Protein AF-A0A658NTY5-F1 (afdb_monom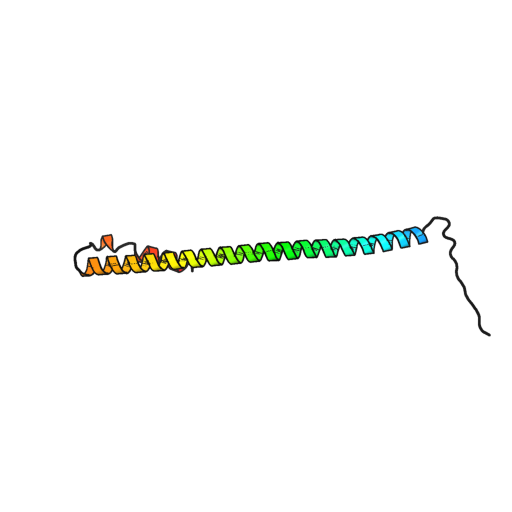er_lite)

Sequence (104 aa):
RAGFDAAWESDLFGGTRRTVEAARANVRASREDLRDVLVTVAGDIGQNYLTLRGLQEQLKVTRENLAAQERSEQITKKRYDAGFASALDVSGAPAQAASTRAQI

Radius of gyration: 36.65 Å; chains: 1; bounding box: 56×30×110 Å

pLDDT: mean 89.78, std 10.58, range [49.16, 98.75]

Foldseek 3Di:
DDDDDDDDDDCPPCPVVVVVVVVVVVVVVVVVVVVVVVVVVVVVVVVVVVVVVVVVVVVVVLVVVLVVLVVVLVVQVVCVVVVNHDPVSSPPSVVVSVVSVVVD

Structure (mmCIF, N/CA/C/O backbone):
data_AF-A0A658NTY5-F1
#
_entry.id   AF-A0A658NTY5-F1
#
loop_
_atom_site.group_PDB
_atom_site.id
_atom_site.type_symbol
_atom_site.label_atom_id
_atom_site.label_alt_id
_atom_site.label_comp_id
_atom_site.label_asym_id
_atom_site.label_entity_id
_atom_site.label_seq_id
_atom_site.pdbx_PDB_ins_code
_atom_site.Cartn_x
_atom_site.Cartn_y
_atom_site.Cartn_z
_atom_site.occupancy
_atom_site.B_iso_or_equiv
_atom_site.auth_seq_id
_atom_site.auth_comp_id
_atom_site.auth_asym_id
_atom_site.auth_atom_id
_atom_site.pdbx_PDB_model_num
ATOM 1 N N . ARG A 1 1 ? 18.996 -22.537 -66.549 1.00 49.16 1 ARG A N 1
ATOM 2 C CA . ARG A 1 1 ? 19.939 -21.398 -66.439 1.00 49.16 1 ARG A CA 1
ATOM 3 C C . ARG A 1 1 ? 19.740 -20.813 -65.051 1.00 49.16 1 ARG A C 1
ATOM 5 O O . ARG A 1 1 ? 18.639 -20.358 -64.789 1.00 49.16 1 ARG A O 1
ATOM 12 N N . ALA A 1 2 ? 20.717 -20.944 -64.158 1.00 59.78 2 ALA A N 1
ATOM 13 C CA . ALA A 1 2 ? 20.656 -20.350 -62.824 1.00 59.78 2 ALA A CA 1
ATOM 14 C C . ALA A 1 2 ? 21.373 -18.994 -62.876 1.00 59.78 2 ALA A C 1
ATOM 16 O O . ALA A 1 2 ? 22.500 -18.935 -63.365 1.00 59.78 2 ALA A O 1
ATOM 17 N N . GLY A 1 3 ? 20.688 -17.926 -62.465 1.00 66.62 3 GLY A N 1
ATOM 18 C CA . GLY A 1 3 ? 21.245 -16.581 -62.325 1.00 66.62 3 GLY A CA 1
ATOM 19 C C . GLY A 1 3 ? 21.533 -16.293 -60.855 1.00 66.62 3 GLY A C 1
ATOM 20 O O . GLY A 1 3 ? 20.764 -16.702 -59.988 1.00 66.62 3 GLY A O 1
ATOM 21 N N . PHE A 1 4 ? 22.659 -15.641 -60.589 1.00 71.62 4 PHE A N 1
ATOM 22 C CA . PHE A 1 4 ? 23.030 -15.119 -59.279 1.00 71.62 4 PHE A CA 1
ATOM 23 C C . PHE A 1 4 ? 22.860 -13.602 -59.332 1.00 71.62 4 PHE A C 1
ATOM 25 O O . PHE A 1 4 ? 23.550 -12.950 -60.114 1.00 71.62 4 PHE A O 1
ATOM 32 N N . ASP A 1 5 ? 21.953 -13.066 -58.517 1.00 73.38 5 ASP A N 1
ATOM 33 C CA . ASP A 1 5 ? 21.742 -11.628 -58.365 1.00 73.38 5 ASP A CA 1
ATOM 34 C C . ASP A 1 5 ? 22.314 -11.175 -57.019 1.00 73.38 5 ASP A C 1
ATOM 36 O O . ASP A 1 5 ? 21.982 -11.724 -55.966 1.00 73.38 5 ASP A O 1
ATOM 40 N N . ALA A 1 6 ? 23.177 -10.162 -57.053 1.00 71.56 6 ALA A N 1
ATOM 41 C CA . ALA A 1 6 ? 23.703 -9.497 -55.869 1.00 71.56 6 ALA A CA 1
ATOM 42 C C . ALA A 1 6 ? 23.458 -7.993 -55.987 1.00 71.56 6 ALA A C 1
ATOM 44 O O . ALA A 1 6 ? 23.760 -7.385 -57.013 1.00 71.56 6 ALA A O 1
ATOM 45 N N . ALA A 1 7 ? 22.941 -7.396 -54.915 1.00 72.25 7 ALA A N 1
ATOM 46 C CA . ALA A 1 7 ? 22.798 -5.956 -54.776 1.00 72.25 7 ALA A CA 1
ATOM 47 C C . ALA A 1 7 ? 23.714 -5.478 -53.646 1.00 72.25 7 ALA A C 1
ATOM 49 O O . ALA A 1 7 ? 23.655 -5.990 -52.528 1.00 72.25 7 ALA A O 1
ATOM 50 N N . TRP A 1 8 ? 24.567 -4.502 -53.946 1.00 71.06 8 TRP A N 1
ATOM 51 C CA . TRP A 1 8 ? 25.416 -3.830 -52.970 1.00 71.06 8 TRP A CA 1
ATOM 52 C C . TRP A 1 8 ? 25.169 -2.329 -53.064 1.00 71.06 8 TRP A C 1
ATOM 54 O O . TRP A 1 8 ? 25.350 -1.729 -54.121 1.00 71.06 8 TRP A O 1
ATOM 64 N N . GLU A 1 9 ? 24.744 -1.731 -51.956 1.00 74.00 9 GLU A N 1
ATOM 65 C CA . GLU A 1 9 ? 24.631 -0.285 -51.821 1.00 74.00 9 GLU A CA 1
ATOM 66 C C . GLU A 1 9 ? 25.905 0.243 -51.154 1.00 74.00 9 GLU A C 1
ATOM 68 O O . GLU A 1 9 ? 26.270 -0.168 -50.049 1.00 74.00 9 GLU A O 1
ATOM 73 N N . SER A 1 10 ? 26.622 1.126 -51.848 1.00 76.50 10 SER A N 1
ATOM 74 C CA . SER A 1 10 ? 27.826 1.748 -51.302 1.00 76.50 10 SER A CA 1
ATOM 75 C C . SER A 1 10 ? 27.430 2.817 -50.280 1.00 76.50 10 SER A C 1
ATOM 77 O O . SER A 1 10 ? 26.801 3.814 -50.631 1.00 76.50 10 SER A O 1
ATOM 79 N N . ASP A 1 11 ? 27.796 2.625 -49.009 1.00 80.44 11 ASP A N 1
ATOM 80 C CA . ASP A 1 11 ? 27.414 3.509 -47.898 1.00 80.44 11 ASP A CA 1
ATOM 81 C C . ASP A 1 11 ? 28.284 4.785 -47.823 1.00 80.44 11 ASP A C 1
ATOM 83 O O . ASP A 1 11 ? 28.958 5.052 -46.827 1.00 80.44 11 ASP A O 1
ATOM 87 N N . LEU A 1 12 ? 28.300 5.575 -48.902 1.00 79.69 12 LEU A N 1
ATOM 88 C CA . LEU A 1 12 ? 29.176 6.748 -49.064 1.00 79.69 12 LEU A CA 1
ATOM 89 C C . LEU A 1 12 ? 28.907 7.857 -48.036 1.00 79.69 12 LEU A C 1
ATOM 91 O O . L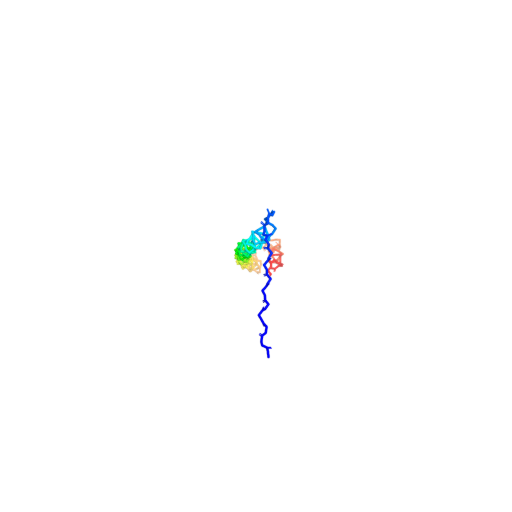EU A 1 12 ? 29.821 8.584 -47.648 1.00 79.69 12 LEU A O 1
ATOM 95 N N . PHE A 1 13 ? 27.661 7.968 -47.574 1.00 85.50 13 PHE A N 1
ATOM 96 C CA . PHE A 1 13 ? 27.221 8.990 -46.619 1.00 85.50 13 PHE A CA 1
ATOM 97 C C . PHE A 1 13 ? 26.884 8.416 -45.231 1.00 85.50 13 PHE A C 1
ATOM 99 O O . PHE A 1 13 ? 26.579 9.169 -44.306 1.00 85.50 13 PHE A O 1
ATOM 106 N N . GLY A 1 14 ? 26.981 7.095 -45.043 1.00 87.81 14 GLY A N 1
ATOM 107 C CA . GLY A 1 14 ? 26.767 6.435 -43.754 1.00 87.81 14 GLY A CA 1
ATOM 108 C C . GLY A 1 14 ? 25.309 6.107 -43.402 1.00 87.81 14 GLY A C 1
ATOM 109 O O . GLY A 1 14 ? 25.045 5.850 -42.229 1.00 87.81 14 GLY A O 1
ATOM 110 N N . GLY A 1 15 ? 24.361 6.146 -44.342 1.00 89.94 15 GLY A N 1
ATOM 111 C CA . GLY A 1 15 ? 22.936 5.885 -44.100 1.00 89.94 15 GLY A CA 1
ATOM 112 C C . GLY A 1 15 ? 22.656 4.488 -43.535 1.00 89.94 15 GLY A C 1
ATOM 113 O O . GLY A 1 15 ? 21.937 4.352 -42.537 1.00 89.94 15 GLY A O 1
ATOM 114 N N . THR A 1 16 ? 23.289 3.452 -44.091 1.00 89.69 16 THR A N 1
ATOM 115 C CA . THR A 1 16 ? 23.147 2.074 -43.590 1.00 89.69 16 THR A CA 1
ATOM 116 C C . THR A 1 16 ? 23.743 1.950 -42.193 1.00 89.69 16 THR A C 1
ATOM 118 O O . THR A 1 16 ? 23.091 1.438 -41.276 1.00 89.69 16 THR A O 1
ATOM 121 N N . ARG A 1 17 ? 24.946 2.500 -41.979 1.00 91.12 17 ARG A N 1
ATOM 122 C CA . ARG A 1 17 ? 25.569 2.554 -40.650 1.00 91.12 17 ARG A CA 1
ATOM 123 C C . ARG A 1 17 ? 24.683 3.267 -39.621 1.00 91.12 17 ARG A C 1
ATOM 125 O O . ARG A 1 17 ? 24.480 2.726 -38.536 1.00 91.12 17 ARG A O 1
ATOM 132 N N . ARG A 1 18 ? 24.117 4.433 -39.952 1.00 93.69 18 ARG A N 1
ATOM 133 C CA . ARG A 1 18 ? 23.226 5.194 -39.055 1.00 93.69 18 ARG A CA 1
ATOM 134 C C . ARG A 1 18 ? 21.939 4.436 -38.732 1.00 93.69 18 ARG A C 1
ATOM 136 O O . ARG A 1 18 ? 21.507 4.453 -37.583 1.00 93.69 18 ARG A O 1
ATOM 143 N N . THR A 1 19 ? 21.372 3.713 -39.696 1.00 95.00 19 THR A N 1
ATOM 144 C CA . THR A 1 19 ? 20.191 2.859 -39.476 1.00 95.00 19 THR A CA 1
ATOM 145 C C . THR A 1 19 ? 20.493 1.744 -38.472 1.00 95.00 19 THR A C 1
ATOM 147 O O . THR A 1 19 ? 19.726 1.516 -37.536 1.00 95.00 19 THR A O 1
ATOM 150 N N . VAL A 1 20 ? 21.648 1.083 -38.605 1.00 95.44 20 VAL A N 1
ATOM 151 C CA . VAL A 1 20 ? 22.089 0.048 -37.655 1.00 95.44 20 VAL A CA 1
ATOM 152 C C . VAL A 1 20 ? 22.374 0.639 -36.270 1.00 95.44 20 VAL A C 1
ATOM 154 O O . VAL A 1 20 ? 22.010 0.036 -35.259 1.00 95.44 20 VAL A O 1
ATOM 157 N N . GLU A 1 21 ? 23.003 1.814 -36.193 1.00 96.94 21 GLU A N 1
ATOM 158 C CA . GLU A 1 21 ? 23.225 2.530 -34.930 1.00 96.94 21 GLU A CA 1
ATOM 159 C C . GLU A 1 21 ? 21.904 2.857 -34.220 1.00 96.94 21 GLU A C 1
ATOM 161 O O . GLU A 1 21 ? 21.780 2.583 -33.023 1.00 96.94 21 GLU A O 1
ATOM 166 N N . ALA A 1 22 ? 20.910 3.364 -34.956 1.00 98.19 22 ALA A N 1
ATOM 167 C CA . ALA A 1 22 ? 19.576 3.660 -34.441 1.00 98.19 22 ALA A CA 1
ATOM 168 C C . ALA A 1 22 ? 18.856 2.392 -33.958 1.00 98.19 22 ALA A C 1
ATOM 170 O O . ALA A 1 22 ? 18.358 2.358 -32.835 1.00 98.19 22 ALA A O 1
ATOM 171 N N . ALA A 1 23 ? 18.881 1.307 -34.739 1.00 98.06 23 ALA A N 1
ATOM 172 C CA . ALA A 1 23 ? 18.294 0.030 -34.332 1.00 98.06 23 ALA A CA 1
ATOM 173 C C . ALA A 1 23 ? 18.937 -0.512 -33.041 1.00 98.06 23 ALA A C 1
ATOM 175 O O . ALA A 1 23 ? 18.243 -0.964 -32.130 1.00 98.06 23 ALA A O 1
ATOM 176 N N . ARG A 1 24 ? 20.267 -0.407 -32.912 1.00 98.44 24 ARG A N 1
ATOM 177 C CA . ARG A 1 24 ? 20.981 -0.778 -31.679 1.00 98.44 24 ARG A CA 1
ATOM 178 C C . ARG A 1 24 ? 20.606 0.121 -30.501 1.00 98.44 24 ARG A C 1
ATOM 180 O O . ARG A 1 24 ? 20.532 -0.377 -29.379 1.00 98.44 24 ARG A O 1
ATOM 187 N N . ALA A 1 25 ? 20.406 1.419 -30.729 1.00 98.56 25 ALA A N 1
ATOM 188 C CA . ALA A 1 25 ? 19.953 2.347 -29.697 1.00 98.56 25 ALA A CA 1
ATOM 189 C C . ALA A 1 25 ? 18.537 2.003 -29.216 1.00 98.56 25 ALA A C 1
ATOM 191 O O . ALA A 1 25 ? 18.332 1.927 -28.010 1.00 98.56 25 ALA A O 1
ATOM 192 N N . ASN A 1 26 ? 17.619 1.675 -30.128 1.00 98.62 26 ASN A N 1
ATOM 193 C CA . ASN A 1 26 ? 16.258 1.257 -29.787 1.00 98.62 26 ASN A CA 1
ATOM 194 C C . ASN A 1 26 ? 16.246 -0.020 -28.938 1.00 98.62 26 ASN A C 1
ATOM 196 O O . ASN A 1 26 ? 15.567 -0.070 -27.921 1.00 98.62 26 ASN A O 1
ATOM 200 N N . VAL A 1 27 ? 17.061 -1.025 -29.282 1.00 98.56 27 VAL A N 1
ATOM 201 C CA . VAL A 1 27 ? 17.179 -2.245 -28.459 1.00 98.56 27 VAL A CA 1
ATOM 202 C C . VAL A 1 27 ? 17.704 -1.935 -27.056 1.00 98.56 27 VAL A C 1
ATOM 204 O O . VAL A 1 27 ? 17.273 -2.561 -26.090 1.00 98.56 27 VAL A O 1
ATOM 207 N N . ARG A 1 28 ? 18.642 -0.987 -26.917 1.00 98.62 28 ARG A N 1
ATOM 208 C CA . ARG A 1 28 ? 19.107 -0.550 -25.593 1.00 98.62 28 ARG A CA 1
ATOM 209 C C . ARG A 1 28 ? 18.005 0.182 -24.830 1.00 98.62 28 ARG A C 1
ATOM 211 O O . ARG A 1 28 ? 17.808 -0.144 -23.669 1.00 98.62 28 ARG A O 1
ATOM 218 N N . ALA A 1 29 ? 17.276 1.088 -25.481 1.00 98.69 29 ALA A N 1
ATOM 219 C CA . ALA A 1 29 ? 16.154 1.801 -24.876 1.00 98.69 29 ALA A CA 1
ATOM 220 C C . ALA A 1 29 ? 15.101 0.822 -24.340 1.00 98.69 29 ALA A C 1
ATOM 222 O O . ALA A 1 29 ? 14.841 0.825 -23.146 1.00 98.69 29 ALA A O 1
ATOM 223 N N . SER A 1 30 ? 14.644 -0.138 -25.153 1.00 98.62 30 SER A N 1
ATOM 224 C CA . SER A 1 30 ? 13.655 -1.134 -24.712 1.00 98.62 30 SER A CA 1
ATOM 225 C C . SER A 1 30 ? 14.123 -2.002 -23.535 1.00 98.62 30 SER A C 1
ATOM 227 O O . SER A 1 30 ? 13.303 -2.508 -22.772 1.00 98.62 30 SER A O 1
ATOM 229 N N . ARG A 1 31 ? 15.438 -2.209 -23.373 1.00 98.69 31 ARG A N 1
ATOM 230 C CA . ARG A 1 31 ? 15.987 -2.916 -22.203 1.00 98.69 31 ARG A CA 1
ATOM 231 C C . ARG A 1 31 ? 15.943 -2.062 -20.943 1.00 98.69 31 ARG A C 1
ATOM 233 O O . ARG A 1 31 ? 15.696 -2.612 -19.874 1.00 98.69 31 ARG A O 1
ATOM 240 N N . GLU A 1 32 ? 16.207 -0.765 -21.057 1.00 98.69 32 GLU A N 1
ATOM 241 C CA . GLU A 1 32 ? 16.095 0.147 -19.920 1.00 98.69 32 GLU A CA 1
ATOM 242 C C . GLU A 1 32 ? 14.626 0.432 -19.578 1.00 98.69 32 GLU A C 1
ATOM 244 O O . GLU A 1 32 ? 14.299 0.428 -18.400 1.00 98.69 32 GLU A O 1
ATOM 249 N N . ASP A 1 33 ? 13.723 0.511 -20.562 1.00 98.75 33 ASP A N 1
ATOM 250 C CA . ASP A 1 33 ? 12.274 0.608 -20.324 1.00 98.75 33 ASP A CA 1
ATOM 251 C C . ASP A 1 33 ? 11.764 -0.592 -19.507 1.00 98.75 33 ASP A C 1
ATOM 253 O O . ASP A 1 33 ? 11.017 -0.439 -18.543 1.00 98.75 33 ASP A O 1
ATOM 257 N N . LEU A 1 34 ? 12.217 -1.809 -19.841 1.00 98.69 34 LEU A N 1
ATOM 258 C CA . LEU A 1 34 ? 11.899 -3.003 -19.051 1.00 98.69 34 LEU A CA 1
ATOM 259 C C . LEU A 1 34 ? 12.410 -2.882 -17.608 1.00 98.69 34 LEU A C 1
ATOM 261 O O . LEU A 1 34 ? 11.722 -3.287 -16.674 1.00 98.69 34 LEU A O 1
ATOM 265 N N . ARG A 1 35 ? 13.625 -2.361 -17.415 1.00 98.75 35 ARG A N 1
ATOM 266 C CA . ARG A 1 35 ? 14.208 -2.185 -16.078 1.00 98.75 35 ARG A CA 1
ATOM 267 C C . ARG A 1 35 ? 13.456 -1.137 -15.270 1.00 98.75 35 ARG A C 1
ATOM 269 O O . ARG A 1 35 ? 13.231 -1.371 -14.087 1.00 98.75 35 ARG A O 1
ATOM 276 N N . ASP A 1 36 ? 13.046 -0.045 -15.905 1.00 98.69 36 ASP A N 1
ATOM 277 C CA . ASP A 1 36 ? 12.239 1.004 -15.286 1.00 98.69 36 ASP A CA 1
ATOM 278 C C . ASP A 1 36 ? 10.909 0.432 -14.782 1.00 98.69 36 ASP A C 1
ATOM 280 O O . ASP A 1 36 ? 10.621 0.495 -13.588 1.00 98.69 36 ASP A O 1
ATOM 284 N N . VAL A 1 37 ? 10.183 -0.295 -15.642 1.00 98.62 37 VAL A N 1
ATOM 285 C CA . VAL A 1 37 ? 8.940 -0.987 -15.260 1.00 98.62 37 VAL A CA 1
ATOM 286 C C . VAL A 1 37 ? 9.161 -1.954 -14.094 1.00 98.62 37 VAL A C 1
ATOM 288 O O . VAL A 1 37 ? 8.343 -2.006 -13.176 1.00 98.62 37 VAL A O 1
ATOM 291 N N . LEU A 1 38 ? 10.260 -2.715 -14.084 1.00 98.75 38 LEU A N 1
ATOM 292 C CA . LEU A 1 38 ? 10.566 -3.629 -12.978 1.00 98.75 38 LEU A CA 1
ATOM 293 C C . LEU A 1 38 ? 10.789 -2.889 -11.652 1.00 98.75 38 LEU A C 1
ATOM 295 O O . LEU A 1 38 ? 10.317 -3.356 -10.614 1.00 98.75 38 LEU A O 1
ATOM 299 N N . VAL A 1 39 ? 11.480 -1.745 -11.674 1.00 98.69 39 VAL A N 1
ATOM 300 C CA . VAL A 1 39 ? 11.684 -0.907 -10.483 1.00 98.69 39 VAL A CA 1
ATOM 301 C C . VAL A 1 39 ? 10.358 -0.326 -10.000 1.00 98.69 39 VAL A C 1
ATOM 303 O O . VAL A 1 39 ? 10.073 -0.404 -8.804 1.00 98.69 39 VAL A O 1
ATOM 306 N N . THR A 1 40 ? 9.521 0.185 -10.907 1.00 98.62 40 THR A N 1
ATOM 307 C CA . THR A 1 40 ? 8.186 0.699 -10.570 1.00 98.62 40 THR A CA 1
ATOM 308 C C . THR A 1 40 ? 7.323 -0.379 -9.921 1.00 98.62 40 THR A C 1
ATOM 310 O O . THR A 1 40 ? 6.813 -0.173 -8.824 1.00 98.62 40 THR A O 1
ATOM 313 N N . VAL A 1 41 ? 7.227 -1.565 -10.531 1.00 98.69 41 VAL A N 1
ATOM 314 C CA . VAL A 1 41 ? 6.417 -2.673 -10.001 1.00 98.69 41 VAL A CA 1
ATOM 315 C C . VAL A 1 41 ? 6.923 -3.132 -8.632 1.00 98.69 41 VAL A C 1
ATOM 317 O O . VAL A 1 41 ? 6.122 -3.379 -7.730 1.00 98.69 41 VAL A O 1
ATOM 320 N N . ALA A 1 42 ? 8.241 -3.230 -8.438 1.00 98.62 42 ALA A N 1
ATOM 321 C CA . ALA A 1 42 ? 8.807 -3.574 -7.135 1.00 98.62 42 ALA A CA 1
ATOM 322 C C . ALA A 1 42 ? 8.478 -2.512 -6.069 1.00 98.62 42 ALA A C 1
ATOM 324 O O . ALA A 1 42 ? 8.137 -2.865 -4.936 1.00 98.62 42 ALA A O 1
ATOM 325 N N . GLY A 1 43 ? 8.537 -1.229 -6.441 1.00 98.69 43 GLY A N 1
ATOM 326 C CA . GLY A 1 43 ? 8.128 -0.110 -5.594 1.00 98.69 43 GLY A CA 1
ATOM 327 C C . GLY A 1 43 ? 6.654 -0.189 -5.196 1.00 98.69 43 GLY A C 1
ATOM 328 O O . GLY A 1 43 ? 6.341 -0.136 -4.005 1.00 98.69 43 GLY A O 1
ATOM 329 N N . ASP A 1 44 ? 5.766 -0.411 -6.164 1.00 98.62 44 ASP A N 1
ATOM 330 C CA . ASP A 1 44 ? 4.323 -0.535 -5.938 1.00 98.62 44 ASP A CA 1
ATOM 331 C C . ASP A 1 44 ? 3.988 -1.715 -5.022 1.00 98.62 44 ASP A C 1
ATOM 333 O O . ASP A 1 44 ? 3.176 -1.588 -4.103 1.00 98.62 44 ASP A O 1
ATOM 337 N N . ILE A 1 45 ? 4.639 -2.868 -5.219 1.00 98.69 45 ILE A N 1
ATOM 338 C CA . ILE A 1 45 ? 4.476 -4.034 -4.340 1.00 98.69 45 ILE A CA 1
ATOM 339 C C . ILE A 1 45 ? 4.891 -3.685 -2.908 1.00 98.69 45 ILE A C 1
ATOM 341 O O . ILE A 1 45 ? 4.149 -3.979 -1.968 1.00 98.69 45 ILE A O 1
ATOM 345 N N . GLY A 1 46 ? 6.053 -3.048 -2.730 1.00 98.62 46 GLY A N 1
ATOM 346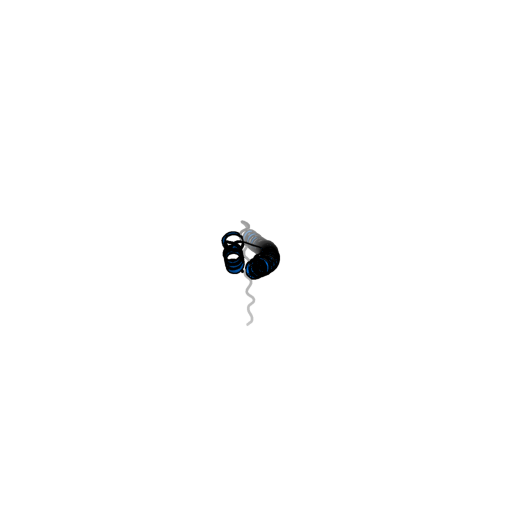 C CA . GLY A 1 46 ? 6.550 -2.646 -1.414 1.00 98.62 46 GLY A CA 1
ATOM 347 C C . GLY A 1 46 ? 5.599 -1.682 -0.705 1.00 98.62 46 GLY A C 1
ATOM 348 O O . GLY A 1 46 ? 5.227 -1.915 0.448 1.00 98.62 46 GLY A O 1
ATOM 349 N N . GLN A 1 47 ? 5.148 -0.643 -1.410 1.00 98.75 47 GLN A N 1
ATOM 350 C CA . GLN A 1 47 ? 4.214 0.348 -0.882 1.00 98.75 47 GLN A CA 1
ATOM 351 C C . GLN A 1 47 ? 2.878 -0.293 -0.486 1.00 98.75 47 GLN A C 1
ATOM 353 O O . GLN A 1 47 ? 2.415 -0.108 0.640 1.00 98.75 47 GLN A O 1
ATOM 358 N N . ASN A 1 48 ? 2.289 -1.099 -1.372 1.00 98.62 48 ASN A N 1
ATOM 359 C CA . ASN A 1 48 ? 1.017 -1.772 -1.111 1.00 98.62 48 ASN A CA 1
ATOM 360 C C . ASN A 1 48 ? 1.117 -2.755 0.061 1.00 98.62 48 ASN A C 1
ATOM 362 O O . ASN A 1 48 ? 0.203 -2.833 0.883 1.00 98.62 48 ASN A O 1
ATOM 366 N N . TYR A 1 49 ? 2.235 -3.476 0.183 1.00 98.69 49 TYR A N 1
ATOM 367 C CA . TYR A 1 49 ? 2.463 -4.381 1.305 1.00 98.69 49 TYR A CA 1
ATOM 368 C C . TYR A 1 49 ? 2.548 -3.632 2.639 1.00 98.69 49 TYR A C 1
ATOM 370 O O . TYR A 1 49 ? 1.910 -4.038 3.612 1.00 98.69 49 TYR A O 1
ATOM 378 N N . LEU A 1 50 ? 3.297 -2.527 2.695 1.00 98.75 50 LEU A N 1
ATOM 379 C CA . LEU A 1 50 ? 3.405 -1.712 3.906 1.00 98.75 50 LEU A CA 1
ATOM 380 C C . LEU A 1 50 ? 2.062 -1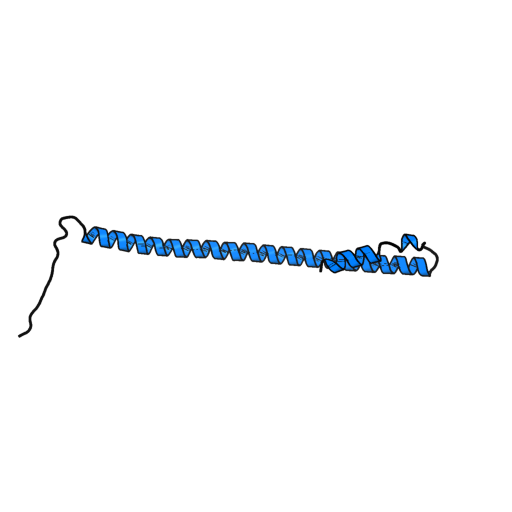.083 4.287 1.00 98.75 50 LEU A C 1
ATOM 382 O O . LEU A 1 50 ? 1.685 -1.137 5.457 1.00 98.75 50 LEU A O 1
ATOM 386 N N . THR A 1 51 ? 1.301 -0.573 3.315 1.00 98.75 51 THR A N 1
ATOM 387 C CA . THR A 1 51 ? -0.064 -0.079 3.542 1.00 98.75 51 THR A CA 1
ATOM 388 C C . THR A 1 51 ? -0.964 -1.180 4.105 1.00 98.75 51 THR A C 1
ATOM 390 O O . THR A 1 51 ? -1.637 -0.961 5.113 1.00 98.75 51 THR A O 1
ATOM 393 N N . LEU A 1 52 ? -0.935 -2.386 3.528 1.00 98.69 52 LEU A N 1
ATOM 394 C CA . LEU A 1 52 ? -1.702 -3.525 4.033 1.00 98.69 52 LEU A CA 1
ATOM 395 C C . LEU A 1 52 ? -1.322 -3.879 5.477 1.00 98.69 52 LEU A C 1
ATOM 397 O O . LEU A 1 52 ? -2.206 -4.069 6.312 1.00 98.69 52 LEU A O 1
ATOM 401 N N . ARG A 1 53 ? -0.023 -3.965 5.794 1.00 98.69 53 ARG A N 1
ATOM 402 C CA . ARG A 1 53 ? 0.437 -4.274 7.158 1.00 98.69 53 ARG A CA 1
ATOM 403 C C . ARG A 1 53 ? 0.075 -3.180 8.157 1.00 98.69 53 ARG A C 1
ATOM 405 O O . ARG A 1 53 ? -0.330 -3.507 9.269 1.00 98.69 53 ARG A O 1
ATOM 412 N N . GLY A 1 54 ? 0.147 -1.912 7.755 1.00 98.69 54 GLY A N 1
ATOM 413 C CA . GLY A 1 54 ? -0.300 -0.787 8.575 1.00 98.69 54 GLY A CA 1
ATOM 414 C C . GLY A 1 54 ? -1.790 -0.872 8.910 1.00 98.69 54 GLY A C 1
ATOM 415 O O . GLY A 1 54 ? -2.163 -0.779 10.077 1.00 98.69 54 GLY A O 1
ATOM 416 N N . LEU A 1 55 ? -2.635 -1.143 7.910 1.00 98.50 55 LEU A N 1
ATOM 417 C CA . LEU A 1 55 ? -4.078 -1.318 8.110 1.00 98.50 55 LEU A CA 1
ATOM 418 C C . LEU A 1 55 ? -4.406 -2.534 8.987 1.00 98.50 55 LEU A C 1
ATOM 420 O O . L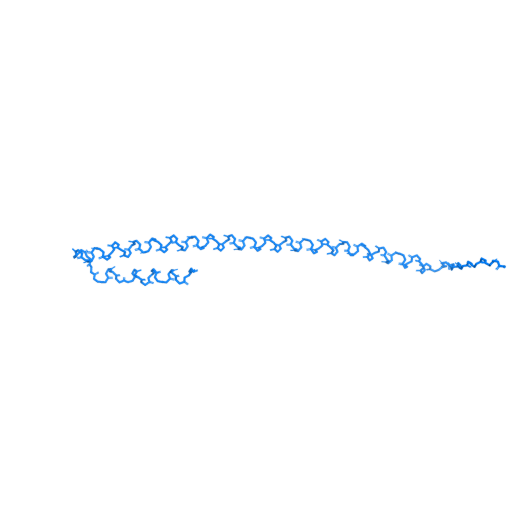EU A 1 55 ? -5.312 -2.470 9.813 1.00 98.50 55 LEU A O 1
ATOM 424 N N . GLN A 1 56 ? -3.665 -3.636 8.845 1.00 98.69 56 GLN A N 1
ATOM 425 C CA . GLN A 1 56 ? -3.833 -4.816 9.699 1.00 98.69 56 GLN A CA 1
ATOM 426 C C . GLN A 1 56 ? -3.500 -4.524 11.166 1.00 98.69 56 GLN A C 1
ATOM 428 O O . GLN A 1 56 ? -4.250 -4.947 12.047 1.00 98.69 56 GLN A O 1
ATOM 433 N N . GLU A 1 57 ? -2.417 -3.790 11.438 1.00 98.62 57 GLU A N 1
ATOM 434 C CA . GLU A 1 57 ? -2.069 -3.411 12.813 1.00 98.62 57 GLU A CA 1
ATOM 435 C C . GLU A 1 57 ? -3.077 -2.409 13.382 1.00 98.62 57 GLU A C 1
ATOM 437 O O . GLU A 1 57 ? -3.520 -2.565 14.518 1.00 98.62 57 GLU A O 1
ATOM 442 N N . GLN A 1 58 ? -3.525 -1.439 12.579 1.00 98.19 58 GLN A N 1
ATOM 443 C CA . GLN A 1 58 ? -4.584 -0.518 12.986 1.00 98.19 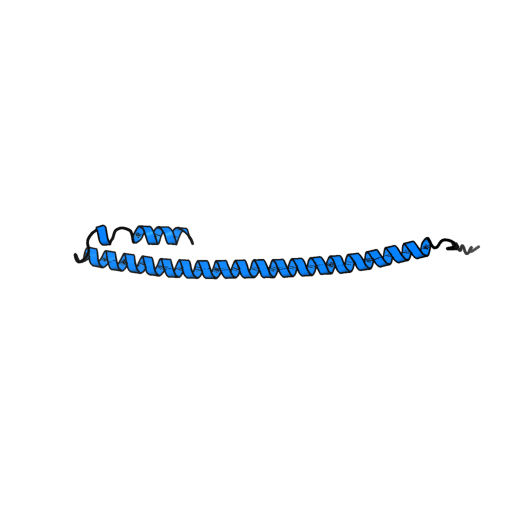58 GLN A CA 1
ATOM 444 C C . GLN A 1 58 ? -5.870 -1.274 13.346 1.00 98.19 58 GLN A C 1
ATOM 446 O O . GLN A 1 58 ? -6.438 -1.041 14.408 1.00 98.19 58 GLN A O 1
ATOM 451 N N . LEU A 1 59 ? -6.294 -2.233 12.516 1.00 98.19 59 LEU A N 1
ATOM 452 C CA . LEU A 1 59 ? -7.461 -3.075 12.783 1.00 98.19 59 LEU A CA 1
ATOM 453 C C . LEU A 1 59 ? -7.305 -3.888 14.076 1.00 98.19 59 LEU A C 1
ATOM 455 O O . LEU A 1 59 ? -8.259 -4.021 14.845 1.00 98.19 59 LEU A O 1
ATOM 459 N N . LYS A 1 60 ? -6.111 -4.434 14.326 1.00 98.38 60 LYS A N 1
ATOM 460 C CA . LYS A 1 60 ? -5.803 -5.164 15.559 1.00 98.38 60 LYS A CA 1
ATOM 461 C C . LYS A 1 60 ? -5.945 -4.258 16.785 1.00 98.38 60 LYS A C 1
ATOM 463 O O . LYS A 1 60 ? -6.688 -4.610 17.697 1.00 98.38 60 LYS A O 1
ATOM 468 N N . VAL A 1 61 ? -5.329 -3.076 16.768 1.00 97.69 61 VAL A N 1
ATOM 469 C CA . VAL A 1 61 ? -5.432 -2.091 17.859 1.00 97.69 61 VAL A CA 1
ATOM 470 C C . VAL A 1 61 ? -6.882 -1.645 18.074 1.00 97.69 61 VAL A C 1
ATOM 472 O O . VAL A 1 61 ? -7.348 -1.580 19.211 1.00 97.69 61 VAL A O 1
ATOM 475 N N . THR A 1 62 ? -7.643 -1.393 17.005 1.00 96.88 62 THR A N 1
ATOM 476 C CA . THR A 1 62 ? -9.066 -1.021 17.106 1.00 96.88 62 THR A CA 1
ATOM 477 C C . THR A 1 62 ? -9.896 -2.126 17.765 1.00 96.88 62 THR A C 1
ATOM 479 O O . THR A 1 62 ? -10.742 -1.837 18.612 1.00 96.88 62 THR A O 1
ATOM 482 N N . ARG A 1 63 ? -9.634 -3.400 17.445 1.00 97.81 63 ARG A N 1
ATOM 483 C CA . ARG A 1 63 ? -10.300 -4.549 18.085 1.00 97.81 63 ARG A CA 1
ATOM 484 C C . ARG A 1 63 ? -9.937 -4.694 19.560 1.00 97.81 63 ARG A C 1
ATOM 486 O O . ARG A 1 63 ? -10.822 -4.950 20.373 1.00 97.81 63 ARG A O 1
ATOM 493 N N . GLU A 1 64 ? -8.667 -4.514 19.911 1.00 97.69 64 GLU A N 1
ATOM 494 C CA . GLU A 1 64 ? -8.211 -4.531 21.307 1.00 97.69 64 GLU A CA 1
ATOM 495 C C . GLU A 1 64 ? -8.877 -3.407 22.120 1.00 97.69 64 GLU A C 1
ATOM 497 O O . GLU A 1 64 ? -9.386 -3.651 23.218 1.00 97.69 64 GLU A O 1
ATOM 502 N N . ASN A 1 65 ? -8.975 -2.204 21.545 1.00 95.50 65 ASN A N 1
ATOM 503 C CA . ASN A 1 65 ? -9.684 -1.075 22.147 1.00 95.50 65 ASN A CA 1
ATOM 504 C C . ASN A 1 65 ? -11.178 -1.361 22.337 1.00 95.50 65 ASN A C 1
ATOM 506 O O . ASN A 1 65 ? -11.712 -1.088 23.414 1.00 95.50 65 ASN A O 1
ATOM 510 N N . LEU A 1 66 ? -11.848 -1.937 21.333 1.00 95.94 66 LEU A N 1
ATOM 511 C CA . LEU A 1 66 ? -13.257 -2.314 21.445 1.00 95.94 66 LEU A CA 1
ATOM 512 C C . LEU A 1 66 ? -13.473 -3.310 22.591 1.00 95.94 66 LEU A C 1
ATOM 514 O O . LEU A 1 66 ? -14.347 -3.096 23.427 1.00 95.94 66 LEU A O 1
ATOM 518 N N . ALA A 1 67 ? -12.642 -4.351 22.687 1.00 96.31 67 ALA A N 1
ATOM 519 C CA . ALA A 1 67 ? -12.749 -5.347 23.752 1.00 96.31 67 ALA A CA 1
ATOM 520 C C . ALA A 1 67 ? -12.566 -4.730 25.153 1.00 96.31 67 ALA A C 1
ATOM 522 O O . ALA A 1 67 ? -13.273 -5.089 26.100 1.00 96.31 67 ALA A O 1
ATOM 523 N N . ALA A 1 68 ? -11.644 -3.773 25.301 1.00 94.44 68 ALA A N 1
ATOM 524 C CA . ALA A 1 68 ? -11.444 -3.050 26.556 1.00 94.44 68 ALA A CA 1
ATOM 525 C C . ALA A 1 68 ? -12.647 -2.156 26.912 1.00 94.44 68 ALA A C 1
ATOM 527 O O . ALA A 1 68 ? -13.067 -2.107 28.074 1.00 94.44 68 ALA A O 1
ATOM 528 N N . GLN A 1 69 ? -13.229 -1.477 25.920 1.00 92.62 69 GLN A N 1
ATOM 529 C CA . GLN A 1 69 ? -14.422 -0.646 26.094 1.00 92.62 69 GLN A CA 1
ATOM 530 C C . GLN A 1 69 ? -15.647 -1.488 26.471 1.00 92.62 69 GLN A C 1
ATOM 532 O O . GLN A 1 69 ? -16.324 -1.159 27.442 1.00 92.62 69 GLN A O 1
ATOM 537 N N . GLU A 1 70 ? -15.881 -2.616 25.795 1.00 93.06 70 GLU A N 1
ATOM 538 C CA . GLU A 1 70 ? -16.965 -3.555 26.120 1.00 93.06 70 GLU A CA 1
ATOM 539 C C . GLU A 1 70 ? -16.812 -4.127 27.537 1.00 93.06 70 GLU A C 1
ATOM 541 O O . GLU A 1 70 ? -17.783 -4.229 28.290 1.00 93.06 70 GLU A O 1
ATOM 546 N N . ARG A 1 71 ? -15.582 -4.455 27.956 1.00 92.81 71 ARG A N 1
ATOM 547 C CA . ARG A 1 71 ? -15.319 -4.904 29.330 1.00 92.81 71 ARG A CA 1
ATOM 548 C C . ARG A 1 71 ? -15.616 -3.811 30.356 1.00 92.81 71 ARG A C 1
ATOM 550 O O . ARG A 1 71 ? -16.161 -4.107 31.419 1.00 92.81 71 ARG A O 1
ATOM 557 N N . SER A 1 72 ? -15.271 -2.566 30.042 1.00 88.88 72 SER A N 1
ATOM 558 C CA . SER A 1 72 ? -15.534 -1.414 30.907 1.00 88.88 72 SER A CA 1
ATOM 559 C C . SER A 1 72 ? -17.037 -1.155 31.027 1.00 88.88 72 SER A C 1
ATOM 561 O O . SER A 1 72 ? -17.541 -1.017 32.138 1.00 88.88 72 SER A O 1
ATOM 563 N N . GLU A 1 73 ? -17.771 -1.211 29.912 1.00 88.94 73 GLU A N 1
ATOM 564 C CA . GLU A 1 73 ? -19.235 -1.132 29.883 1.00 88.94 73 GLU A CA 1
ATOM 565 C C . GLU A 1 73 ? -19.875 -2.211 30.772 1.00 88.94 73 GLU A C 1
ATOM 567 O O . GLU A 1 73 ? -20.718 -1.902 31.617 1.00 88.94 73 GLU A O 1
ATOM 572 N N . GLN A 1 74 ? -19.430 -3.468 30.657 1.00 90.56 74 GLN A N 1
ATOM 573 C CA . GLN A 1 74 ? -19.933 -4.563 31.493 1.00 90.56 74 GLN A CA 1
ATOM 574 C C . GLN A 1 74 ? -19.674 -4.341 32.988 1.00 90.56 74 GLN A C 1
ATOM 576 O O . GLN A 1 74 ? -20.544 -4.640 33.810 1.00 90.56 74 GLN A O 1
ATOM 581 N N . ILE A 1 75 ? -18.487 -3.851 33.363 1.00 89.50 75 ILE A N 1
ATOM 582 C CA . ILE A 1 75 ? -18.149 -3.567 34.765 1.00 89.50 75 ILE A CA 1
ATOM 583 C C . ILE A 1 75 ? -19.046 -2.454 35.304 1.00 89.50 75 ILE A C 1
ATOM 585 O O . ILE A 1 75 ? -19.630 -2.605 36.378 1.00 89.50 75 ILE A O 1
ATOM 589 N N . THR A 1 76 ? -19.191 -1.359 34.562 1.00 86.44 76 THR A N 1
ATOM 590 C CA . THR A 1 76 ? -20.001 -0.213 34.982 1.00 86.44 76 THR A CA 1
ATOM 591 C C . THR A 1 76 ? -21.476 -0.585 35.106 1.00 86.44 76 THR A C 1
ATOM 593 O O . THR A 1 76 ? -22.100 -0.254 36.114 1.00 86.44 76 THR A O 1
ATOM 596 N N . LYS A 1 77 ? -22.011 -1.371 34.162 1.00 87.94 77 LYS A N 1
ATOM 597 C CA . LYS A 1 77 ? -23.375 -1.905 34.241 1.00 87.94 77 LYS A CA 1
ATOM 598 C C . LYS A 1 77 ? -23.586 -2.759 35.493 1.00 87.94 77 LYS A C 1
ATOM 600 O O . LYS A 1 77 ? -24.525 -2.519 36.239 1.00 87.94 77 LYS A O 1
ATOM 605 N N . LYS A 1 78 ? -22.662 -3.679 35.799 1.00 89.88 78 LYS A N 1
ATOM 606 C CA . LYS A 1 78 ? -22.734 -4.494 37.027 1.00 89.88 78 LYS A CA 1
ATOM 607 C C . LYS A 1 78 ? -22.701 -3.651 38.304 1.00 89.88 78 LYS A C 1
ATOM 609 O O . LYS A 1 78 ? -23.392 -3.979 39.263 1.00 89.88 78 LYS A O 1
ATOM 614 N N . ARG A 1 79 ? -21.901 -2.576 38.345 1.00 87.44 79 ARG A N 1
ATOM 615 C CA . ARG A 1 79 ? -21.854 -1.665 39.505 1.00 87.44 79 ARG A CA 1
ATOM 616 C C . ARG A 1 79 ? -23.159 -0.893 39.674 1.00 87.44 79 ARG A C 1
ATOM 618 O O . ARG A 1 79 ? -23.589 -0.714 40.809 1.00 87.44 79 ARG A O 1
ATOM 625 N N . TYR A 1 80 ? -23.780 -0.475 38.572 1.00 87.56 80 TYR A N 1
ATOM 626 C CA . TYR A 1 80 ? -25.093 0.167 38.581 1.00 87.56 80 TYR A CA 1
ATOM 627 C C . TYR A 1 80 ? -26.191 -0.783 39.058 1.00 87.56 80 TYR A C 1
ATOM 629 O O . TYR A 1 80 ? -26.920 -0.441 39.984 1.00 87.56 80 TYR A O 1
ATOM 637 N N . ASP A 1 81 ? -26.244 -1.999 38.508 1.00 88.00 81 ASP A N 1
ATOM 638 C CA . ASP A 1 81 ? -27.226 -3.021 38.897 1.00 88.00 81 ASP A CA 1
ATOM 639 C C . ASP A 1 81 ? -27.105 -3.395 40.388 1.00 88.00 81 ASP A C 1
ATOM 641 O O . ASP A 1 81 ? -28.091 -3.736 41.037 1.00 88.00 81 ASP A O 1
ATOM 645 N N . ALA A 1 82 ? -25.899 -3.289 40.954 1.00 91.69 82 ALA A N 1
ATOM 646 C CA . ALA A 1 82 ? -25.624 -3.494 42.375 1.00 91.69 82 ALA A CA 1
ATOM 647 C C . ALA A 1 82 ? -25.832 -2.236 43.254 1.00 91.69 82 ALA A C 1
ATOM 649 O O . ALA A 1 82 ? -25.565 -2.285 44.453 1.00 91.69 82 ALA A O 1
ATOM 650 N N . GLY A 1 83 ? -26.283 -1.111 42.687 1.00 87.69 83 GLY A N 1
ATOM 651 C CA . GLY A 1 83 ? -26.567 0.137 43.409 1.00 87.69 83 GLY A CA 1
ATOM 652 C C . GLY A 1 83 ? -25.340 0.985 43.774 1.00 87.69 83 GLY A C 1
ATOM 653 O O . GLY A 1 83 ? -25.466 1.954 44.518 1.00 87.69 83 GLY A O 1
ATOM 654 N N . PHE A 1 84 ? -24.154 0.648 43.260 1.00 84.12 84 PHE A N 1
ATOM 655 C CA . PHE A 1 84 ? -22.884 1.325 43.563 1.00 84.12 84 PHE A CA 1
ATOM 656 C C . PHE A 1 84 ? -22.461 2.376 42.522 1.00 84.12 84 PHE A C 1
ATOM 658 O O . PHE A 1 84 ? -21.365 2.929 42.635 1.00 84.12 84 PHE A O 1
ATOM 665 N N . ALA A 1 85 ? -23.269 2.621 41.488 1.00 78.44 85 ALA A N 1
ATOM 666 C CA . ALA A 1 85 ? -23.011 3.616 40.445 1.00 78.44 85 ALA A CA 1
ATOM 667 C C . ALA A 1 85 ? -24.322 4.284 40.003 1.00 78.44 85 ALA A C 1
ATOM 669 O O . ALA A 1 85 ? -25.388 3.679 40.103 1.00 78.44 85 ALA A O 1
ATOM 670 N N . SER A 1 86 ? -24.253 5.522 39.515 1.00 78.75 86 SER A N 1
ATOM 671 C CA . SER A 1 86 ? -25.406 6.256 38.983 1.00 78.75 86 SER A CA 1
ATOM 672 C C . SER A 1 86 ? -25.671 5.914 37.511 1.00 78.75 86 SER A C 1
ATOM 674 O O . SER A 1 86 ? -24.787 5.442 36.799 1.00 78.75 86 SER A O 1
ATOM 676 N N . ALA A 1 87 ? -26.880 6.192 37.009 1.00 71.88 87 ALA A N 1
ATOM 677 C CA . ALA A 1 87 ? -27.186 6.028 35.581 1.00 71.88 87 ALA A CA 1
ATOM 678 C C . ALA A 1 87 ? -26.302 6.923 34.689 1.00 71.88 87 ALA A C 1
ATOM 680 O O . ALA A 1 87 ? -26.026 6.578 33.541 1.00 71.88 87 ALA A O 1
ATOM 681 N N . LEU A 1 88 ? -25.824 8.048 35.236 1.00 72.62 88 LEU A N 1
ATOM 682 C CA . LEU A 1 88 ? -24.876 8.937 34.575 1.00 72.62 88 LEU A CA 1
ATOM 683 C C . LEU A 1 88 ? -23.496 8.276 34.430 1.00 72.62 88 LEU A C 1
ATOM 685 O O . LEU A 1 88 ? -22.889 8.402 33.373 1.00 72.62 88 LEU A O 1
ATOM 689 N N . ASP A 1 89 ? -23.047 7.501 35.423 1.00 67.75 89 ASP A N 1
ATOM 690 C CA . ASP A 1 89 ? -21.774 6.764 35.355 1.00 67.75 89 ASP A CA 1
ATOM 691 C C . ASP A 1 89 ? -21.800 5.655 34.291 1.00 67.75 89 ASP A C 1
ATOM 693 O O . ASP A 1 89 ? -20.770 5.339 33.702 1.00 67.75 89 ASP A O 1
ATOM 697 N N . VAL A 1 90 ? -22.978 5.073 34.019 1.00 70.88 90 VAL A N 1
ATOM 698 C CA . VAL A 1 90 ? -23.194 4.082 32.942 1.00 70.88 90 VAL A CA 1
ATOM 699 C C . VAL A 1 90 ? -23.324 4.748 31.569 1.00 70.88 90 VAL A C 1
ATOM 701 O O . VAL A 1 90 ? -23.080 4.117 30.537 1.00 70.88 90 VAL A O 1
ATOM 704 N N . SER A 1 91 ? -23.713 6.023 31.531 1.00 69.94 91 SER A N 1
ATOM 705 C CA . SER A 1 91 ? -23.921 6.748 30.282 1.00 69.94 91 SER A CA 1
ATOM 706 C C . SER A 1 91 ? -22.586 7.017 29.570 1.00 69.94 91 SER A C 1
ATOM 708 O O . SER A 1 91 ? -21.576 7.332 30.188 1.00 69.94 91 SER A O 1
ATOM 710 N N . GLY A 1 92 ? -22.553 6.843 28.246 1.00 73.56 92 GLY A N 1
ATOM 711 C CA . GLY A 1 92 ? -21.368 7.113 27.418 1.00 73.56 92 GLY A CA 1
ATOM 712 C C . GLY A 1 92 ? -20.479 5.901 27.115 1.00 73.56 92 GLY A C 1
ATOM 713 O O . GLY A 1 92 ? -19.998 5.800 25.988 1.00 73.56 92 GLY A O 1
ATOM 714 N N . ALA A 1 93 ? -20.330 4.932 28.028 1.00 76.69 93 ALA A N 1
ATOM 715 C CA . ALA A 1 93 ? -19.547 3.715 27.752 1.00 76.69 93 ALA A CA 1
ATOM 716 C C . ALA A 1 93 ? -20.088 2.891 26.554 1.00 76.69 93 ALA A C 1
ATOM 718 O O . ALA A 1 93 ? -19.289 2.541 25.680 1.00 76.69 93 ALA A O 1
ATOM 719 N N . PRO A 1 94 ? -21.416 2.676 26.413 1.00 80.25 94 PRO A N 1
ATOM 720 C CA . PRO A 1 94 ? -21.974 2.007 25.234 1.00 80.25 94 PRO A CA 1
ATOM 721 C C . PRO A 1 94 ? -21.782 2.813 23.943 1.00 80.25 94 PRO A C 1
ATOM 723 O O . PRO A 1 94 ? -21.544 2.247 22.877 1.00 80.25 94 PRO A O 1
ATOM 726 N N . ALA A 1 95 ? -21.870 4.147 24.026 1.00 84.44 95 ALA A N 1
ATOM 727 C CA . ALA A 1 95 ? -21.693 5.029 22.873 1.00 84.44 95 ALA A CA 1
ATOM 728 C C . ALA A 1 95 ? -20.243 4.995 22.363 1.00 84.44 95 ALA A C 1
ATOM 730 O O . ALA A 1 95 ? -20.014 4.942 21.155 1.00 84.44 95 ALA A O 1
ATOM 731 N N . GLN A 1 96 ? -19.272 4.952 23.278 1.00 85.62 96 GLN A N 1
ATOM 732 C CA . GLN A 1 96 ? -17.858 4.816 22.945 1.00 85.62 96 GLN A CA 1
ATOM 733 C C . GLN A 1 96 ? -17.568 3.467 22.268 1.00 85.62 96 GLN A C 1
ATOM 735 O O . GLN A 1 96 ? -16.976 3.451 21.189 1.00 85.62 96 GLN A O 1
ATOM 740 N N . ALA A 1 97 ? -18.065 2.359 22.836 1.00 88.06 97 ALA A N 1
ATOM 741 C CA . ALA A 1 97 ? -17.942 1.026 22.240 1.00 88.06 97 ALA A CA 1
ATOM 742 C C . ALA A 1 97 ? -18.597 0.947 20.852 1.00 88.06 97 ALA A C 1
ATOM 744 O O . ALA A 1 97 ? -18.017 0.400 19.915 1.00 88.06 97 ALA A O 1
ATOM 745 N N . ALA A 1 98 ? -19.786 1.532 20.680 1.00 86.38 98 ALA A N 1
ATOM 746 C CA . ALA A 1 98 ? -20.459 1.593 19.385 1.00 86.38 98 ALA A CA 1
ATOM 747 C C . ALA A 1 98 ? -19.663 2.399 18.345 1.00 86.38 98 ALA A C 1
ATOM 749 O O . ALA A 1 98 ? -19.551 1.965 17.199 1.00 86.38 98 ALA A O 1
ATOM 750 N N . SER A 1 99 ? -19.070 3.527 18.748 1.00 90.38 99 SER A N 1
ATOM 751 C CA . SER A 1 99 ? -18.220 4.355 17.884 1.00 90.38 99 SER A CA 1
ATOM 752 C C . SER A 1 99 ? -16.972 3.600 17.414 1.00 90.38 99 SER A C 1
ATOM 754 O O . SER A 1 99 ? -16.682 3.572 16.221 1.00 90.38 99 SER A O 1
ATOM 756 N N . THR A 1 100 ? -16.267 2.906 18.316 1.00 89.88 100 THR A N 1
ATOM 757 C CA . THR A 1 100 ? -15.101 2.087 17.942 1.00 89.88 100 THR A CA 1
ATOM 758 C C . THR A 1 100 ? -15.499 0.867 17.105 1.00 89.88 100 THR A C 1
ATOM 760 O O . THR A 1 100 ? -14.789 0.522 16.164 1.00 89.88 100 THR A O 1
ATOM 763 N N . ARG A 1 101 ? -16.659 0.250 17.363 1.00 89.81 101 ARG A N 1
ATOM 764 C CA . ARG A 1 101 ? -17.180 -0.853 16.538 1.00 89.81 101 ARG A CA 1
ATOM 765 C C . ARG A 1 101 ? -17.458 -0.429 15.095 1.00 89.81 101 ARG A C 1
ATOM 767 O O . ARG A 1 101 ? -17.274 -1.241 14.201 1.00 89.81 101 ARG A O 1
ATOM 774 N N . ALA A 1 102 ? -17.856 0.821 14.861 1.00 91.50 102 ALA A N 1
ATOM 775 C CA . ALA A 1 102 ? -18.084 1.351 13.515 1.00 91.50 102 ALA A CA 1
ATOM 776 C C . ALA A 1 102 ? -16.791 1.575 12.702 1.00 91.50 102 ALA A C 1
ATOM 778 O O . ALA A 1 102 ? -16.868 1.860 11.510 1.00 91.50 102 ALA A O 1
ATOM 779 N N . GLN A 1 103 ? -15.614 1.474 13.332 1.00 88.06 103 GLN A N 1
ATOM 780 C CA . GLN A 1 103 ? -14.302 1.638 12.690 1.00 88.06 103 GLN A CA 1
ATOM 781 C C . GLN A 1 103 ? -13.658 0.301 12.269 1.00 88.06 103 GLN A C 1
ATOM 783 O O . GLN A 1 103 ? -12.510 0.297 11.823 1.00 88.06 103 GLN A O 1
ATOM 788 N N . ILE A 1 104 ? -14.365 -0.821 12.453 1.00 86.62 104 ILE A N 1
ATOM 789 C CA . ILE A 1 104 ? -13.957 -2.191 12.091 1.00 86.62 104 ILE A CA 1
ATOM 790 C C . ILE A 1 104 ? -14.735 -2.633 10.856 1.00 86.62 104 ILE A C 1
ATOM 792 O O . ILE A 1 104 ? -14.093 -3.239 9.969 1.00 86.62 104 ILE A O 1
#

Secondary structure (DSSP, 8-state):
-----------SSSHHHHHHHHHHHHHHHHHHHHHHHHHHHHHHHHHHHHHHHHHHHHHHHHHHHHHHHHHHHHHHHHHHHTTSS-HHHHTTHHHHHHHHHTT-